Protein AF-A0A426ZKM7-F1 (afdb_monomer)

Solvent-accessible surface area (backbone atoms only — not comparable to full-atom values): 10305 Å² total; per-residue (Å²): 106,76,70,55,50,55,48,51,53,50,49,52,50,52,53,52,47,50,54,48,52,51,50,49,54,54,55,72,72,54,65,79,40,71,64,89,52,92,83,62,78,92,44,96,49,49,36,51,83,81,48,46,62,60,50,53,53,48,56,53,51,52,49,54,53,51,50,56,50,50,52,50,52,54,50,51,53,51,51,51,52,51,53,53,52,50,51,53,53,50,51,52,52,51,52,52,52,51,50,53,52,50,53,53,52,50,50,54,60,63,68,66,59,75,83,84,77,86,80,89,79,95,72,90,78,90,80,90,80,85,90,83,84,87,83,87,84,82,87,83,83,87,84,80,91,81,93,84,79,96,80,86,86,86,89,88,84,90,132

Sequence (159 aa):
MRKEYAQARSLSRAQAQVLRAYDEIKMATTRLRLKATKDEPTAINVLSKEELVPSSLQLSSEKFVSLSSLQRIKGQLRYLKVVFGQLVRALVRLRLRLLLVLDLLLLSLLLETPPEEEGCGRKKLAAEAQNSSPSYPRYPETAKLGPAGSLLKASLLGF

InterPro domains:
  IPR052583 E3 ubiquitin-protein ligase SHPRH-like [PTHR45865] (1-82)

Foldseek 3Di:
DVVVVVVVVVVVVVVVVVVVVVVVVVVVPDAQDEDPDPPDDDDPSYDYPVCPVVVVVVVVVVVVVVVVVVVVVVVVVVVVVVV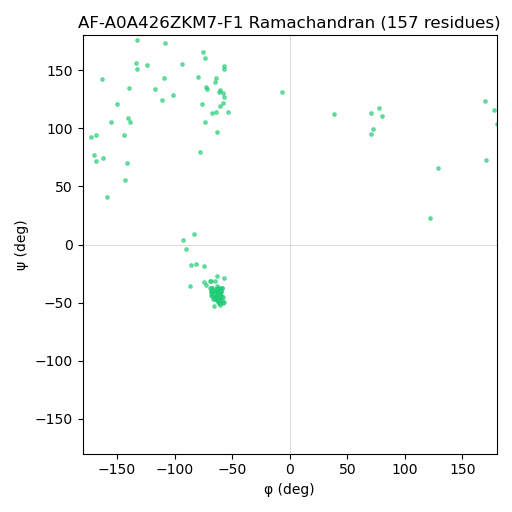VVVVVVVVVVVVVVVVVVVVVVVVVVVVPPDPPDDDDDDDDDDDDDDDDDDDDDDDDDDDDDDDDDPDPPDDDDDD

Radius of gyration: 41.25 Å; Cα contacts (8 Å, |Δi|>4): 19; chains: 1; bounding box: 44×50×125 Å

pLDDT: mean 76.87, std 24.18, range [30.36, 97.88]

Secondary structure (DSSP, 8-state):
-HHHHHHHHHHHHHHHHHHHHHHHHHHHHPPPEE--STTS---TTEE-TTTHHHHHHHHHHHHHHHHHHHHHHHHHHHHHHHHHHHHHHHHHHHHHHHHHHHHHHHHHHHHTS------------------------------------------SS--

Structure (mmCIF, N/CA/C/O backbone):
data_AF-A0A426ZKM7-F1
#
_entry.id   AF-A0A426ZKM7-F1
#
loop_
_atom_site.group_PDB
_atom_site.id
_atom_site.type_symbol
_atom_site.label_atom_id
_atom_site.label_alt_id
_atom_site.label_comp_id
_atom_site.label_asym_id
_atom_site.label_entity_id
_atom_site.label_seq_id
_atom_site.pdbx_PDB_ins_code
_atom_site.Cartn_x
_atom_site.Cartn_y
_atom_site.Cartn_z
_atom_site.occupancy
_atom_site.B_iso_or_equiv
_atom_site.auth_seq_id
_atom_site.auth_comp_id
_atom_site.auth_asym_id
_atom_site.auth_atom_id
_atom_site.pdbx_PDB_model_num
ATOM 1 N N . MET A 1 1 ? -12.889 -36.852 -10.623 1.00 59.38 1 MET A N 1
ATOM 2 C CA . MET A 1 1 ? -12.103 -36.554 -9.402 1.00 59.38 1 MET A CA 1
ATOM 3 C C . MET A 1 1 ? -10.900 -35.618 -9.591 1.00 59.38 1 MET A C 1
ATOM 5 O O . MET A 1 1 ? -10.925 -34.541 -9.017 1.00 59.38 1 MET A O 1
ATOM 9 N N . ARG A 1 2 ? -9.827 -35.938 -10.349 1.00 76.69 2 ARG A N 1
ATOM 10 C CA . ARG A 1 2 ? -8.618 -35.060 -10.400 1.00 76.69 2 ARG A CA 1
ATOM 11 C C . ARG A 1 2 ? -8.862 -33.658 -10.995 1.00 76.69 2 ARG A C 1
ATOM 13 O O . ARG A 1 2 ? -8.325 -32.683 -10.478 1.00 76.69 2 ARG A O 1
ATOM 20 N N . LYS A 1 3 ? -9.680 -33.554 -12.052 1.00 84.62 3 LYS A N 1
ATOM 21 C CA . LYS A 1 3 ? -10.048 -32.268 -12.684 1.00 84.62 3 LYS A CA 1
ATOM 22 C C . LYS A 1 3 ? -10.929 -31.411 -11.765 1.00 84.62 3 LYS A C 1
ATOM 24 O O . LYS A 1 3 ? -10.664 -30.227 -11.597 1.00 84.62 3 LYS A O 1
ATOM 29 N N . GLU A 1 4 ? -11.906 -32.034 -11.110 1.00 90.12 4 GLU A N 1
ATOM 30 C CA . GLU A 1 4 ? -12.804 -31.369 -10.156 1.00 90.12 4 GLU A CA 1
ATOM 31 C C . GLU A 1 4 ? -12.057 -30.922 -8.898 1.00 90.12 4 GLU A C 1
ATOM 33 O O . GLU A 1 4 ? -12.302 -29.829 -8.413 1.00 90.12 4 GLU A O 1
ATOM 38 N N . TYR A 1 5 ? -11.091 -31.704 -8.400 1.00 93.62 5 TYR A N 1
ATOM 39 C CA . TYR A 1 5 ? -10.271 -31.302 -7.254 1.00 93.62 5 TYR A CA 1
ATOM 40 C C . TYR A 1 5 ? -9.433 -30.053 -7.552 1.00 93.62 5 TYR A C 1
ATOM 42 O O . TYR A 1 5 ? -9.354 -29.143 -6.728 1.00 93.62 5 TYR A O 1
ATOM 50 N N . ALA A 1 6 ? -8.826 -29.976 -8.741 1.00 93.25 6 ALA A N 1
ATOM 51 C CA . ALA A 1 6 ? -8.079 -28.791 -9.156 1.00 93.25 6 ALA A CA 1
ATOM 52 C C . ALA A 1 6 ? -8.990 -27.553 -9.251 1.00 93.25 6 ALA A C 1
ATOM 54 O O . ALA A 1 6 ? -8.625 -26.484 -8.761 1.00 93.25 6 ALA A O 1
ATOM 55 N N . GLN A 1 7 ? -10.192 -27.713 -9.814 1.00 94.44 7 GLN A N 1
ATOM 56 C CA . GLN A 1 7 ? -11.193 -26.647 -9.900 1.00 94.44 7 GLN A CA 1
ATOM 57 C C . GLN A 1 7 ? -11.714 -26.233 -8.518 1.00 94.44 7 GLN A C 1
ATOM 59 O O . GLN A 1 7 ? -11.720 -25.046 -8.211 1.00 94.44 7 GLN A O 1
ATOM 64 N N . ALA A 1 8 ? -12.053 -27.185 -7.648 1.00 95.44 8 ALA A N 1
ATOM 65 C CA . ALA A 1 8 ? -12.499 -26.930 -6.280 1.00 95.44 8 ALA A CA 1
ATOM 66 C C . ALA A 1 8 ? -11.416 -26.232 -5.442 1.00 95.44 8 ALA A C 1
ATOM 68 O O . ALA A 1 8 ? -11.714 -25.312 -4.686 1.00 95.44 8 ALA A O 1
ATOM 69 N N . ARG A 1 9 ? -10.139 -26.599 -5.618 1.00 95.62 9 ARG A N 1
ATOM 70 C CA . ARG A 1 9 ? -9.005 -25.925 -4.968 1.00 95.62 9 ARG A CA 1
ATOM 71 C C . ARG A 1 9 ? -8.777 -24.513 -5.507 1.00 95.62 9 ARG A C 1
ATOM 73 O O . ARG A 1 9 ? -8.388 -23.622 -4.756 1.00 95.62 9 ARG A O 1
ATOM 80 N N . SER A 1 10 ? -8.972 -24.309 -6.806 1.00 95.81 10 SER A N 1
ATOM 81 C CA . SER A 1 10 ? -8.920 -22.974 -7.405 1.00 95.81 10 SER A CA 1
ATOM 82 C C . SER A 1 10 ? -10.050 -22.097 -6.869 1.00 95.81 10 SER A C 1
ATOM 84 O O . SER A 1 10 ? -9.809 -20.963 -6.462 1.00 95.81 10 SER A O 1
ATOM 86 N N . LEU A 1 11 ? -11.264 -22.646 -6.801 1.00 96.25 11 LEU A N 1
ATOM 87 C CA . LEU A 1 11 ? -12.439 -21.977 -6.259 1.00 96.25 11 LEU A CA 1
ATOM 88 C C . LEU A 1 11 ? -12.247 -21.617 -4.782 1.00 96.25 11 LEU A C 1
ATOM 90 O O . LEU A 1 11 ? -12.465 -20.468 -4.417 1.00 96.25 11 LEU A O 1
ATOM 94 N N . SER A 1 12 ? -11.769 -22.545 -3.948 1.00 97.25 12 SER A N 1
ATOM 95 C CA . SER A 1 12 ? -11.551 -22.278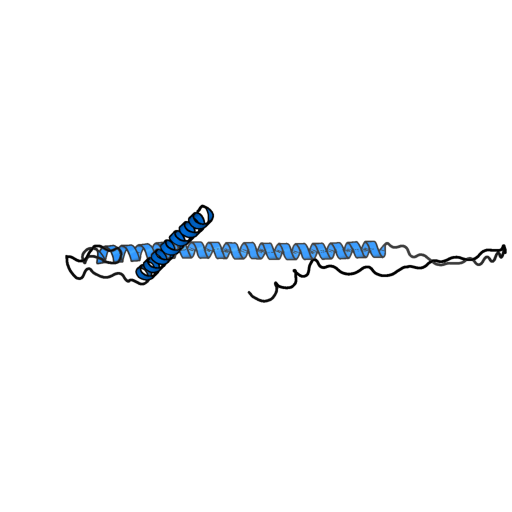 -2.521 1.00 97.25 12 SER A CA 1
ATOM 96 C C . SER A 1 12 ? -10.492 -21.199 -2.283 1.00 97.25 12 SER A C 1
ATOM 98 O O . SER A 1 12 ? -10.645 -20.364 -1.394 1.00 97.25 12 SER A O 1
ATOM 100 N N . ARG A 1 13 ? -9.443 -21.150 -3.114 1.00 97.62 13 ARG A N 1
ATOM 101 C CA . ARG A 1 13 ? -8.452 -20.063 -3.090 1.00 97.62 13 ARG A CA 1
ATOM 102 C C . ARG A 1 13 ? -9.059 -18.724 -3.483 1.00 97.62 13 ARG A C 1
ATOM 104 O O . ARG A 1 13 ? -8.823 -17.746 -2.783 1.00 97.62 13 ARG A O 1
ATOM 111 N N . ALA A 1 14 ? -9.832 -18.686 -4.566 1.00 97.62 14 ALA A N 1
ATOM 112 C CA . ALA A 1 14 ? -10.499 -17.468 -5.009 1.00 97.62 14 ALA A CA 1
ATOM 113 C C . ALA A 1 14 ? -11.482 -16.959 -3.942 1.00 97.62 14 ALA A C 1
ATOM 115 O O . ALA A 1 14 ? -11.470 -15.782 -3.601 1.00 97.62 14 ALA A O 1
ATOM 116 N N . GLN A 1 15 ? -12.262 -17.853 -3.334 1.00 97.88 15 GLN A N 1
ATOM 117 C CA . GLN A 1 15 ? -13.168 -17.516 -2.233 1.00 97.88 15 GLN A CA 1
ATOM 118 C C . GLN A 1 15 ? -12.410 -16.967 -1.019 1.00 97.88 15 GLN A C 1
ATOM 120 O O . GLN A 1 15 ? -12.789 -15.933 -0.475 1.00 97.88 15 GLN A O 1
ATOM 125 N N . ALA A 1 16 ? -11.297 -17.596 -0.631 1.00 97.69 16 ALA A N 1
ATOM 126 C CA . ALA A 1 16 ? -10.455 -17.092 0.451 1.00 97.69 16 ALA A CA 1
ATOM 127 C C . ALA A 1 16 ? -9.863 -15.708 0.134 1.00 97.69 16 ALA A C 1
ATOM 129 O O . ALA A 1 16 ? -9.768 -14.867 1.023 1.00 97.69 16 ALA A O 1
ATOM 130 N N . GLN A 1 17 ? -9.484 -15.453 -1.121 1.00 97.44 17 GLN A N 1
ATOM 131 C CA . GLN A 1 17 ? -9.001 -14.141 -1.556 1.00 97.44 17 GLN A CA 1
ATOM 132 C C . GLN A 1 17 ? -10.097 -13.079 -1.500 1.00 97.44 17 GLN A C 1
ATOM 134 O O . GLN A 1 17 ? -9.824 -11.977 -1.045 1.00 97.44 17 GLN A O 1
ATOM 139 N N . VAL A 1 18 ? -11.330 -13.402 -1.899 1.00 97.69 18 VAL A N 1
ATOM 140 C CA . VAL A 1 18 ? -12.463 -12.465 -1.818 1.00 97.69 18 VAL A CA 1
ATOM 141 C C . VAL A 1 18 ? -12.753 -12.076 -0.370 1.00 97.69 18 VAL A C 1
ATOM 143 O O . VAL A 1 18 ? -12.908 -10.893 -0.082 1.00 97.69 18 VAL A O 1
ATOM 146 N N . LEU A 1 19 ? -12.774 -13.047 0.549 1.00 97.12 19 LEU A N 1
ATOM 147 C CA . LEU A 1 19 ? -12.989 -12.768 1.973 1.00 97.12 19 LEU A CA 1
ATOM 148 C C . LEU A 1 19 ? -11.875 -11.884 2.549 1.00 97.12 19 LEU A C 1
ATOM 150 O O . LEU A 1 19 ? -12.160 -10.907 3.235 1.00 97.12 19 LEU A O 1
ATOM 154 N N . ARG A 1 20 ? -10.614 -12.165 2.198 1.00 96.56 20 ARG A N 1
ATOM 155 C CA . ARG A 1 20 ? -9.475 -11.329 2.608 1.00 96.56 20 ARG A CA 1
ATOM 156 C C . ARG A 1 20 ? -9.550 -9.926 2.029 1.00 96.56 20 ARG A C 1
ATOM 158 O O . ARG A 1 20 ? -9.385 -8.974 2.773 1.00 96.56 20 ARG A O 1
ATOM 165 N N . ALA A 1 21 ? -9.843 -9.790 0.739 1.00 97.25 21 ALA A N 1
ATOM 166 C CA . ALA A 1 21 ? -9.970 -8.490 0.093 1.00 97.25 21 ALA A CA 1
ATOM 167 C C . ALA A 1 21 ? -11.092 -7.660 0.732 1.00 97.25 21 ALA A C 1
ATOM 169 O O . ALA A 1 21 ? -10.942 -6.457 0.933 1.00 97.25 21 ALA A O 1
ATOM 170 N N . TYR A 1 22 ? -12.205 -8.302 1.097 1.00 96.69 22 TYR A N 1
ATOM 171 C CA . TYR A 1 22 ? -13.282 -7.641 1.826 1.00 96.69 22 TYR A CA 1
ATOM 172 C C . TYR A 1 22 ? -12.814 -7.131 3.195 1.00 96.69 22 TYR A C 1
ATOM 174 O O . TYR A 1 22 ? -13.039 -5.964 3.522 1.00 96.69 22 TYR A O 1
ATOM 182 N N . ASP A 1 23 ? -12.117 -7.968 3.965 1.00 94.62 23 ASP A N 1
ATOM 183 C CA . ASP A 1 23 ? -11.557 -7.568 5.256 1.00 94.62 23 ASP A CA 1
ATOM 184 C C . ASP A 1 23 ? -10.495 -6.470 5.103 1.00 94.62 23 ASP A C 1
ATOM 186 O O . ASP A 1 23 ? -10.504 -5.511 5.868 1.00 94.62 23 ASP A O 1
ATOM 190 N N . GLU A 1 24 ? -9.635 -6.534 4.087 1.00 96.00 24 GLU A N 1
ATOM 191 C CA . GLU A 1 24 ? -8.639 -5.506 3.766 1.00 96.00 24 GLU A CA 1
ATOM 192 C C . GLU A 1 24 ? -9.299 -4.156 3.459 1.00 96.00 24 GLU A C 1
ATOM 194 O O . GLU A 1 24 ? -8.904 -3.141 4.030 1.00 96.00 24 GLU A O 1
ATOM 199 N N . ILE A 1 25 ? -10.347 -4.132 2.625 1.00 95.75 25 ILE A N 1
ATOM 200 C CA . ILE A 1 25 ? -11.111 -2.910 2.317 1.00 95.75 25 ILE A CA 1
ATOM 201 C C . ILE A 1 25 ? -11.772 -2.361 3.584 1.00 95.75 25 ILE A C 1
ATOM 203 O O . ILE A 1 25 ? -11.726 -1.156 3.861 1.00 95.75 25 ILE A O 1
ATOM 207 N N . LYS A 1 26 ? -12.379 -3.246 4.380 1.00 94.06 26 LYS A N 1
ATOM 208 C CA . LYS A 1 26 ? -13.021 -2.867 5.637 1.00 94.06 26 LYS A CA 1
ATOM 209 C C . LYS A 1 26 ? -12.001 -2.286 6.614 1.00 94.06 26 LYS A C 1
ATOM 211 O O . LYS A 1 26 ? -12.256 -1.240 7.196 1.00 94.06 26 LYS A O 1
ATOM 216 N N . MET A 1 27 ? -10.834 -2.905 6.767 1.00 91.81 27 MET A N 1
ATOM 217 C CA . MET A 1 27 ? -9.777 -2.409 7.649 1.00 91.81 27 MET A CA 1
ATOM 218 C C . MET A 1 27 ? -9.168 -1.099 7.132 1.00 91.81 27 MET A C 1
ATOM 220 O O . MET A 1 27 ? -8.980 -0.179 7.925 1.00 91.81 27 MET A O 1
ATOM 224 N N . ALA A 1 28 ? -8.944 -0.958 5.822 1.00 93.38 28 ALA A N 1
ATOM 225 C CA . ALA A 1 28 ? -8.371 0.246 5.211 1.00 93.38 28 ALA A CA 1
ATOM 226 C C . ALA A 1 28 ? -9.260 1.491 5.351 1.00 93.38 28 ALA A C 1
ATOM 228 O O . ALA A 1 28 ? -8.759 2.610 5.435 1.00 93.38 28 ALA A O 1
ATOM 229 N N . THR A 1 29 ? -10.581 1.306 5.379 1.00 93.44 29 THR A N 1
ATOM 230 C CA . THR A 1 29 ? -11.543 2.404 5.571 1.00 93.44 29 THR A CA 1
ATOM 231 C C . THR A 1 29 ? -11.796 2.725 7.043 1.00 93.44 29 THR A C 1
ATOM 233 O O . THR A 1 29 ? -12.281 3.815 7.361 1.00 93.44 29 THR A O 1
ATOM 236 N N . THR A 1 30 ? -11.455 1.818 7.963 1.00 92.31 30 THR A N 1
ATOM 237 C CA . THR A 1 30 ? -11.605 2.084 9.396 1.00 92.31 30 THR A CA 1
ATOM 238 C C . THR A 1 30 ? -10.565 3.084 9.891 1.00 92.31 30 THR A C 1
ATOM 240 O O . THR A 1 30 ? -9.381 3.000 9.577 1.00 92.31 30 THR A O 1
ATOM 243 N N . ARG A 1 31 ? -11.014 4.049 10.697 1.00 91.62 31 ARG A N 1
ATOM 244 C CA . ARG A 1 31 ? -10.145 5.065 11.303 1.00 91.62 31 ARG A CA 1
ATOM 245 C C . ARG A 1 31 ? -9.695 4.628 12.693 1.00 91.62 31 ARG A C 1
ATOM 247 O O . ARG A 1 31 ? -10.396 3.868 13.361 1.00 91.62 31 ARG A O 1
ATOM 254 N N . LEU A 1 32 ? -8.557 5.168 13.131 1.00 91.19 32 LEU A N 1
ATOM 255 C CA . LEU A 1 32 ? -8.115 5.055 14.518 1.00 91.19 32 LEU A CA 1
ATOM 256 C C . LEU A 1 32 ? -9.181 5.638 15.449 1.00 91.19 32 LEU A C 1
ATOM 258 O O . LEU A 1 32 ? -9.666 6.751 15.229 1.00 91.19 32 LEU A O 1
ATOM 262 N N . ARG A 1 33 ? -9.538 4.879 16.480 1.00 90.38 33 ARG A N 1
ATOM 263 C CA . ARG A 1 33 ? -10.541 5.245 17.480 1.00 90.38 33 ARG A CA 1
ATOM 264 C C . ARG A 1 33 ? -10.004 4.988 18.878 1.00 90.38 33 ARG A C 1
ATOM 266 O O . ARG A 1 33 ? -9.173 4.108 19.078 1.00 90.38 33 ARG A O 1
ATOM 273 N N . LEU A 1 34 ? -10.486 5.761 19.841 1.00 90.38 34 LEU A N 1
ATOM 274 C CA . LEU A 1 34 ? -10.188 5.513 21.245 1.00 90.38 34 LEU A CA 1
ATOM 275 C C . LEU A 1 34 ? -11.081 4.399 21.773 1.00 90.38 34 LEU A C 1
ATOM 277 O O . LEU A 1 34 ? -12.249 4.305 21.392 1.00 90.38 34 LEU A O 1
ATOM 281 N N . LYS A 1 35 ? -10.519 3.578 22.654 1.00 89.88 35 LYS A N 1
ATOM 282 C CA . LYS A 1 35 ? -11.247 2.537 23.371 1.00 89.88 35 LYS A CA 1
ATOM 283 C C . LYS A 1 35 ? -12.396 3.164 24.172 1.00 89.88 35 LYS A C 1
ATOM 285 O O . LYS A 1 35 ? -12.157 4.050 24.993 1.00 89.88 35 LYS A O 1
ATOM 290 N N . ALA A 1 36 ? -13.632 2.732 23.914 1.00 82.25 36 ALA A N 1
ATOM 291 C CA . ALA A 1 36 ? -14.827 3.315 24.528 1.00 82.25 36 ALA A CA 1
ATOM 292 C C . ALA A 1 36 ? -15.148 2.682 25.890 1.00 82.25 36 ALA A C 1
ATOM 294 O O . ALA A 1 36 ? -15.577 3.373 26.812 1.00 82.25 36 ALA A O 1
ATOM 295 N N . THR A 1 37 ? -14.907 1.378 26.040 1.00 82.75 37 THR A N 1
ATOM 296 C CA . THR A 1 37 ? -15.130 0.627 27.286 1.00 82.75 37 THR A CA 1
ATOM 297 C C . THR A 1 37 ? -13.932 -0.260 27.610 1.00 82.75 37 THR A C 1
ATOM 299 O O . THR A 1 37 ? -13.163 -0.626 26.726 1.00 82.75 37 THR A O 1
ATOM 302 N N . LYS A 1 38 ? -13.740 -0.627 28.885 1.00 75.06 38 LYS A N 1
ATOM 303 C CA . LYS A 1 38 ? -12.592 -1.456 29.311 1.00 75.06 38 LYS A CA 1
ATOM 304 C C . LYS A 1 38 ? -12.592 -2.856 28.683 1.00 75.06 38 LYS A C 1
ATOM 306 O O . LYS A 1 38 ? -11.510 -3.391 28.440 1.00 75.06 38 LYS A O 1
ATOM 311 N N . ASP A 1 39 ? -13.765 -3.376 28.336 1.00 78.31 39 ASP A N 1
ATOM 312 C CA . ASP A 1 39 ? -13.954 -4.737 27.820 1.00 78.31 39 ASP A CA 1
ATOM 313 C C . ASP A 1 39 ? -13.860 -4.833 26.290 1.00 78.31 39 ASP A C 1
ATOM 315 O O . ASP A 1 39 ? -13.907 -5.929 25.733 1.00 78.31 39 ASP A O 1
ATOM 319 N N . GLU A 1 40 ? -13.707 -3.704 25.587 1.00 78.06 40 GLU A N 1
ATOM 320 C CA . GLU A 1 40 ? -13.530 -3.732 24.136 1.00 78.06 40 GLU A CA 1
ATOM 321 C C . GLU A 1 40 ? -12.254 -4.504 23.746 1.00 78.06 40 GLU A C 1
ATOM 323 O O . GLU A 1 40 ? -11.173 -4.234 24.298 1.00 78.06 40 GLU A O 1
ATOM 328 N N . PRO A 1 41 ? -12.359 -5.449 22.790 1.00 76.50 41 PRO A N 1
ATOM 329 C CA . PRO A 1 41 ? -11.232 -6.261 22.361 1.00 76.50 41 PRO A CA 1
ATOM 330 C C . PRO A 1 41 ? -10.167 -5.397 21.685 1.00 76.50 41 PRO A C 1
ATOM 332 O O . PRO A 1 41 ? -10.473 -4.497 20.898 1.00 76.50 41 PRO A O 1
ATOM 335 N N . THR A 1 42 ? -8.902 -5.697 21.979 1.00 75.50 42 TH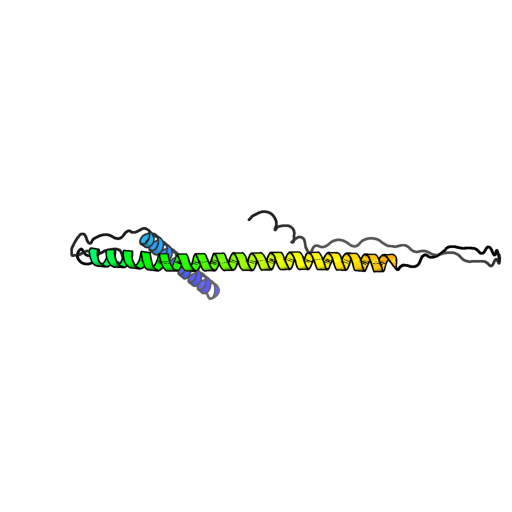R A N 1
ATOM 336 C CA . THR A 1 42 ? -7.752 -5.009 21.392 1.00 75.50 42 THR A CA 1
ATOM 337 C C . THR A 1 42 ? -7.712 -5.271 19.888 1.00 75.50 42 THR A C 1
ATOM 339 O O . THR A 1 42 ? -7.513 -6.401 19.447 1.00 75.50 42 THR A O 1
ATOM 342 N N . ALA A 1 43 ? -7.909 -4.220 19.098 1.00 81.12 43 ALA A N 1
ATOM 343 C CA . ALA A 1 43 ? -7.820 -4.248 17.644 1.00 81.12 43 ALA A CA 1
ATOM 344 C C . ALA A 1 43 ? -6.798 -3.209 17.175 1.00 81.12 43 ALA A C 1
ATOM 346 O O . ALA A 1 43 ? -6.587 -2.202 17.842 1.00 81.12 43 ALA A O 1
ATOM 347 N N . ILE A 1 44 ? -6.198 -3.425 16.002 1.00 85.56 44 ILE A N 1
ATOM 348 C CA . ILE A 1 44 ? -5.121 -2.574 15.454 1.00 85.56 44 ILE A CA 1
ATOM 349 C C . ILE A 1 44 ? -5.557 -1.104 15.311 1.00 85.56 44 ILE A C 1
ATOM 351 O O . ILE A 1 44 ? -4.742 -0.193 15.401 1.00 85.56 44 ILE A O 1
ATOM 355 N N . ASN A 1 45 ? -6.850 -0.862 15.096 1.00 86.38 45 ASN A N 1
ATOM 356 C CA . ASN A 1 45 ? -7.416 0.474 14.940 1.00 86.38 45 ASN A CA 1
ATOM 357 C C . ASN A 1 45 ? -7.939 1.100 16.248 1.00 86.38 45 ASN A C 1
ATOM 359 O O . ASN A 1 45 ? -8.518 2.186 16.202 1.00 86.38 45 ASN A O 1
ATOM 363 N N . VAL A 1 46 ? -7.777 0.437 17.395 1.00 90.75 46 VAL A N 1
ATOM 364 C CA . VAL A 1 46 ? -8.242 0.916 18.703 1.00 90.75 46 VAL A CA 1
ATOM 365 C C . VAL A 1 46 ? -7.036 1.282 19.559 1.00 90.75 46 VAL A C 1
ATOM 367 O O . VAL A 1 46 ? -6.168 0.449 19.792 1.00 90.75 46 VAL A O 1
ATOM 370 N N . LEU A 1 47 ? -7.006 2.519 20.049 1.00 89.56 47 LEU A N 1
ATOM 371 C CA . LEU A 1 47 ? -5.961 3.032 20.931 1.00 89.56 47 LEU A CA 1
ATOM 372 C C . LEU A 1 47 ? -6.502 3.235 22.347 1.00 89.56 47 LEU A C 1
ATOM 374 O O . LEU A 1 47 ? -7.644 3.671 22.534 1.00 89.56 47 LEU A O 1
ATOM 378 N N . SER A 1 48 ? -5.671 2.961 23.349 1.00 89.06 48 SER A N 1
ATOM 379 C CA . SER A 1 48 ? -5.934 3.406 24.721 1.00 89.06 48 SER A CA 1
ATOM 380 C C . SER A 1 48 ? -5.661 4.908 24.878 1.00 89.06 48 SER A C 1
ATOM 382 O O . SER A 1 48 ? -5.052 5.556 24.019 1.00 89.06 48 SER A O 1
ATOM 384 N N . LYS A 1 49 ? -6.133 5.496 25.982 1.00 87.56 49 LYS A N 1
ATOM 385 C CA . LYS A 1 49 ? -5.952 6.933 26.233 1.00 87.56 49 LYS A CA 1
ATOM 386 C C . LYS A 1 49 ? -4.482 7.268 26.496 1.00 87.56 49 LYS A C 1
ATOM 388 O O . LYS A 1 49 ? -4.020 8.348 26.138 1.00 87.56 49 LYS A O 1
ATOM 393 N N . GLU A 1 50 ? -3.763 6.324 27.084 1.00 89.44 50 GLU A N 1
ATOM 394 C CA . GLU A 1 50 ? -2.350 6.396 27.424 1.00 89.44 50 GLU A CA 1
ATOM 395 C C . GLU A 1 50 ? -1.470 6.299 26.166 1.00 89.44 50 GLU A C 1
ATOM 397 O O . GLU A 1 50 ? -0.459 6.991 26.062 1.00 89.44 50 GLU A O 1
ATOM 402 N N . GLU A 1 51 ? -1.886 5.507 25.173 1.00 88.94 51 GLU A N 1
ATOM 403 C CA . GLU A 1 51 ? -1.162 5.321 23.906 1.00 88.94 51 GLU A CA 1
ATOM 404 C C . GLU A 1 51 ? -1.404 6.446 22.890 1.00 88.94 51 GLU A C 1
ATOM 406 O O . GLU A 1 51 ? -0.623 6.618 21.957 1.00 88.94 51 GLU A O 1
ATOM 411 N N . LEU A 1 52 ? -2.445 7.263 23.068 1.00 90.50 52 LEU A N 1
ATOM 412 C CA . LEU A 1 52 ? -2.812 8.298 22.098 1.00 90.50 52 LEU A CA 1
ATOM 413 C C . LEU A 1 52 ? -1.668 9.285 21.808 1.00 90.50 52 LEU A C 1
ATOM 415 O O . LEU A 1 52 ? -1.363 9.578 20.650 1.00 90.50 52 LEU A O 1
ATOM 419 N N . VAL A 1 53 ? -1.045 9.816 22.863 1.00 93.06 53 VAL A N 1
ATOM 420 C CA . VAL A 1 53 ? 0.049 10.793 22.754 1.00 93.06 53 VAL A CA 1
ATOM 421 C C . VAL A 1 53 ? 1.301 10.179 22.114 1.00 93.06 53 VAL A C 1
ATOM 423 O O . VAL A 1 53 ? 1.777 10.746 21.125 1.00 93.06 53 VAL A O 1
ATOM 426 N N . PRO A 1 54 ? 1.838 9.038 22.594 1.00 93.25 54 PRO A N 1
ATOM 427 C CA . PRO A 1 54 ? 3.008 8.432 21.966 1.00 93.25 54 PRO A CA 1
ATOM 428 C C . PRO A 1 54 ? 2.736 7.999 20.520 1.00 93.25 54 PRO A C 1
ATOM 430 O O . PRO A 1 54 ? 3.580 8.255 19.663 1.00 93.25 54 PRO A O 1
ATOM 433 N N . SER A 1 55 ? 1.558 7.449 20.200 1.00 91.19 55 SER A N 1
ATOM 434 C CA . SER A 1 55 ? 1.207 7.100 18.817 1.00 91.19 55 SER A CA 1
ATOM 435 C C . SER A 1 55 ? 1.133 8.330 17.908 1.00 91.19 55 SER A C 1
ATOM 437 O O . SER A 1 55 ? 1.632 8.295 16.788 1.00 91.19 55 SER A O 1
ATOM 439 N N . SER A 1 56 ? 0.573 9.448 18.379 1.00 93.00 56 SER A N 1
ATOM 440 C CA . SER A 1 56 ? 0.533 10.701 17.608 1.00 93.00 56 SER A CA 1
ATOM 441 C C . SER A 1 56 ? 1.937 11.236 17.285 1.00 93.00 56 SER A C 1
ATOM 443 O O . SER A 1 56 ? 2.216 11.643 16.150 1.00 93.00 56 SER A O 1
ATOM 445 N N . LEU A 1 57 ? 2.848 11.189 18.264 1.00 95.06 57 LEU A N 1
ATOM 446 C CA . LEU A 1 57 ? 4.245 11.589 18.084 1.00 95.06 57 LEU A CA 1
ATOM 447 C C . LEU A 1 57 ? 4.978 10.668 17.102 1.00 95.06 57 LEU A C 1
ATOM 449 O O . LEU A 1 57 ? 5.675 11.159 16.212 1.00 95.06 57 LEU A O 1
ATOM 453 N N . GLN A 1 58 ? 4.788 9.352 17.223 1.00 94.50 58 GLN A N 1
ATOM 454 C CA . GLN A 1 58 ? 5.369 8.360 16.314 1.00 94.50 58 GLN A CA 1
ATOM 455 C C . GLN A 1 58 ? 4.888 8.566 14.875 1.00 94.50 58 GLN A C 1
ATOM 457 O O . GLN A 1 58 ? 5.715 8.752 13.984 1.00 94.50 58 GLN A O 1
ATOM 462 N N . LEU A 1 59 ? 3.572 8.659 14.655 1.00 93.31 59 LEU A N 1
ATOM 463 C CA . LEU A 1 59 ? 2.988 8.896 13.328 1.00 93.31 59 LEU A CA 1
ATOM 464 C C . LEU A 1 59 ? 3.483 10.210 12.706 1.00 93.31 59 LEU A C 1
ATOM 466 O O . LEU A 1 59 ? 3.738 10.290 11.503 1.00 93.31 59 LEU A O 1
ATOM 470 N N . SER A 1 60 ? 3.652 11.251 13.525 1.00 95.75 60 SER A N 1
ATOM 471 C CA . SER A 1 60 ? 4.194 12.533 13.069 1.00 95.75 60 SER A CA 1
ATOM 472 C C . SER A 1 60 ? 5.665 12.417 12.670 1.00 95.75 60 SER A C 1
ATOM 474 O O . SER A 1 60 ? 6.054 12.914 11.615 1.00 95.75 60 SER A O 1
ATOM 476 N N . SER A 1 61 ? 6.477 11.727 13.472 1.00 96.31 61 SER A N 1
ATOM 477 C CA . SER A 1 61 ? 7.886 11.464 13.164 1.00 96.31 61 SER A CA 1
ATOM 478 C C . SER A 1 61 ? 8.040 10.662 11.864 1.00 96.31 61 SER A C 1
ATOM 480 O O . SER A 1 61 ? 8.738 11.088 10.938 1.00 96.31 61 SER A O 1
ATOM 482 N N . GLU A 1 62 ? 7.303 9.557 11.733 1.00 96.56 62 GLU A N 1
ATOM 483 C CA . GLU A 1 62 ? 7.293 8.701 10.542 1.00 96.56 62 GLU A CA 1
ATOM 484 C C . GLU A 1 62 ? 6.867 9.460 9.281 1.00 96.56 62 GLU A C 1
ATOM 486 O O . GLU A 1 62 ? 7.443 9.268 8.203 1.00 96.56 62 GLU A O 1
ATOM 491 N N . LYS A 1 63 ? 5.909 10.388 9.400 1.00 96.94 63 LYS A N 1
ATOM 492 C CA . LYS A 1 63 ? 5.516 11.278 8.302 1.00 96.94 63 LYS A CA 1
ATOM 493 C C . LYS A 1 63 ? 6.695 12.115 7.803 1.00 96.94 63 LYS A C 1
ATOM 495 O O . LYS A 1 63 ? 6.908 12.198 6.597 1.00 96.94 63 LYS A O 1
ATOM 500 N N . PHE A 1 64 ? 7.472 12.743 8.682 1.00 96.44 64 PHE A N 1
ATOM 501 C CA . PHE A 1 64 ? 8.600 13.573 8.241 1.00 96.44 64 PHE A CA 1
ATOM 502 C C . PHE A 1 64 ? 9.721 12.738 7.614 1.00 96.44 64 PHE A C 1
ATOM 504 O O . PHE A 1 64 ? 10.259 13.115 6.568 1.00 96.44 64 PHE A O 1
ATOM 511 N N . VAL A 1 65 ? 10.020 11.569 8.186 1.00 97.00 65 VAL A N 1
ATOM 512 C CA . VAL A 1 65 ? 11.009 10.636 7.628 1.00 97.00 65 VAL A CA 1
ATOM 513 C C . VAL A 1 65 ? 10.582 10.163 6.236 1.00 97.00 65 VAL A C 1
ATOM 515 O O . VAL A 1 65 ? 11.350 10.291 5.278 1.00 97.00 65 VAL A O 1
ATOM 518 N N . SER A 1 66 ? 9.344 9.692 6.084 1.00 96.81 66 SER A N 1
ATOM 519 C CA . SER A 1 66 ? 8.813 9.223 4.798 1.00 96.81 66 SER A CA 1
ATOM 520 C C . SER A 1 66 ? 8.740 10.335 3.747 1.00 96.81 66 SER A C 1
ATOM 522 O O . SER A 1 66 ? 9.109 10.104 2.594 1.00 96.81 66 SER A O 1
ATOM 524 N N . LEU A 1 67 ? 8.368 11.562 4.128 1.00 97.12 67 LEU A N 1
ATOM 525 C CA . LEU A 1 67 ? 8.388 12.718 3.226 1.00 97.12 67 LEU A CA 1
ATOM 526 C C . LEU A 1 67 ? 9.801 13.051 2.740 1.00 97.12 67 LEU A C 1
ATOM 528 O O . LEU A 1 67 ? 9.991 13.278 1.543 1.00 97.12 67 LEU A O 1
ATOM 532 N N . SER A 1 68 ? 10.793 13.039 3.635 1.00 96.75 68 SER A N 1
ATOM 533 C CA . SER A 1 68 ? 12.189 13.297 3.264 1.00 96.75 68 SER A CA 1
ATOM 534 C C . SER A 1 68 ? 12.722 12.240 2.285 1.00 96.75 68 SER A C 1
ATOM 536 O O . SER A 1 68 ? 13.358 12.574 1.281 1.00 96.75 68 SER A O 1
ATOM 538 N N . SER A 1 69 ? 12.385 10.967 2.513 1.00 97.31 69 SER A N 1
ATOM 539 C CA . SER A 1 69 ? 12.732 9.856 1.624 1.00 97.31 69 SER A CA 1
ATOM 540 C C . SER A 1 69 ? 12.051 9.997 0.260 1.00 97.31 69 SER A C 1
ATOM 542 O O . SER A 1 69 ? 12.704 9.936 -0.784 1.00 97.31 69 SER A O 1
ATOM 544 N N . LEU A 1 70 ? 10.751 10.304 0.248 1.00 97.19 70 LEU A N 1
ATOM 545 C CA . LEU A 1 70 ? 9.986 10.502 -0.979 1.00 97.19 70 LEU A CA 1
ATOM 546 C C . LEU A 1 70 ? 10.532 11.665 -1.817 1.00 97.19 70 LEU A C 1
ATOM 548 O O . LEU A 1 70 ? 10.592 11.562 -3.041 1.00 97.19 70 LEU A O 1
ATOM 552 N N . GLN A 1 71 ? 10.944 12.768 -1.187 1.00 97.12 71 GLN A N 1
ATOM 553 C CA . GLN A 1 71 ? 11.573 13.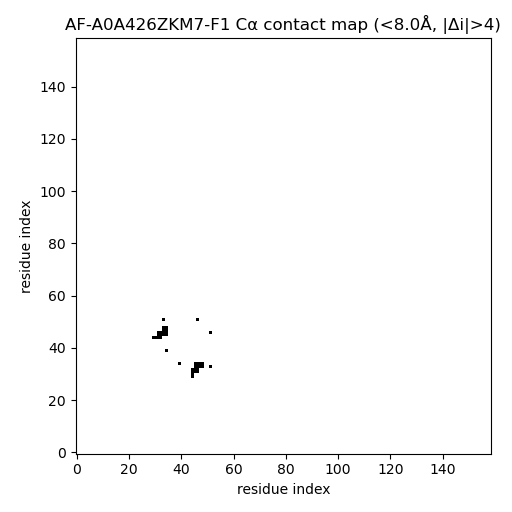890 -1.886 1.00 97.12 71 GLN A CA 1
ATOM 554 C C . GLN A 1 71 ? 12.885 13.476 -2.562 1.00 97.12 71 GLN A C 1
ATOM 556 O O . GLN A 1 71 ? 13.098 13.815 -3.729 1.00 97.12 71 GLN A O 1
ATOM 561 N N . ARG A 1 72 ? 13.727 12.690 -1.877 1.00 96.94 72 ARG A N 1
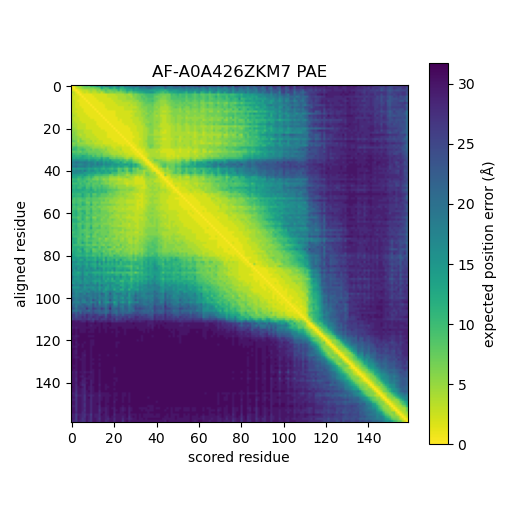ATOM 562 C CA . ARG A 1 72 ? 14.971 12.150 -2.449 1.00 96.94 72 ARG A CA 1
ATOM 563 C C . ARG A 1 72 ? 14.693 11.242 -3.646 1.00 96.94 72 ARG A C 1
ATOM 565 O O . ARG A 1 72 ? 15.262 11.463 -4.714 1.00 96.94 72 ARG A O 1
ATOM 572 N N . ILE A 1 73 ? 13.768 10.292 -3.505 1.00 97.38 73 ILE A N 1
ATOM 573 C CA . ILE A 1 73 ? 13.387 9.361 -4.581 1.00 97.38 73 ILE A CA 1
ATOM 574 C C . ILE A 1 73 ? 12.810 10.124 -5.781 1.00 97.38 73 ILE A C 1
ATOM 576 O O . ILE A 1 73 ? 13.187 9.870 -6.924 1.00 97.38 73 ILE A O 1
ATOM 580 N N . LYS A 1 74 ? 11.945 11.121 -5.548 1.00 97.25 74 LYS A N 1
ATOM 581 C CA . LYS A 1 74 ? 11.420 11.992 -6.614 1.00 97.25 74 LYS A CA 1
ATOM 582 C C . LYS A 1 74 ? 12.537 12.746 -7.342 1.00 97.25 74 LYS A C 1
ATOM 584 O O . LYS A 1 74 ? 12.474 12.891 -8.563 1.00 97.25 74 LYS A O 1
ATOM 589 N N . GLY A 1 75 ? 13.548 13.224 -6.614 1.00 96.38 75 GLY A N 1
ATOM 590 C CA . GLY A 1 75 ? 14.733 13.863 -7.189 1.00 96.38 75 GLY A CA 1
ATOM 591 C C . GLY A 1 75 ? 15.532 12.910 -8.080 1.00 96.38 75 GLY A C 1
ATOM 592 O O . GLY A 1 75 ? 15.808 13.235 -9.235 1.00 96.38 75 GLY A O 1
ATOM 593 N N . GLN A 1 76 ? 15.819 11.707 -7.582 1.00 96.69 76 GLN A N 1
ATOM 594 C CA . GLN A 1 76 ? 16.518 10.657 -8.331 1.00 96.69 76 GLN A CA 1
ATOM 595 C C . GLN A 1 76 ? 15.756 10.253 -9.599 1.00 96.69 76 GLN A C 1
ATOM 597 O O . GLN A 1 76 ? 16.345 10.178 -10.675 1.00 96.69 76 GLN A O 1
ATOM 602 N N . LEU A 1 77 ? 14.436 10.070 -9.509 1.00 96.75 77 LEU A N 1
ATOM 603 C CA . LEU A 1 77 ? 13.603 9.720 -10.660 1.00 96.75 77 LEU A CA 1
ATOM 604 C C . LEU A 1 77 ? 13.592 10.831 -11.720 1.00 96.75 77 LEU A C 1
ATOM 606 O O . LEU A 1 77 ? 13.633 10.551 -12.919 1.00 96.75 77 LEU A O 1
ATOM 610 N N . ARG A 1 78 ? 13.576 12.102 -11.296 1.00 95.38 78 ARG A N 1
ATOM 611 C CA . ARG A 1 78 ? 13.682 13.247 -12.210 1.00 95.38 78 ARG A CA 1
ATOM 612 C C . ARG A 1 78 ? 15.030 13.261 -12.921 1.00 95.38 78 ARG A C 1
ATOM 614 O O . ARG A 1 78 ? 15.057 13.448 -14.135 1.00 95.38 78 ARG A O 1
ATOM 621 N N . TYR A 1 79 ? 16.119 13.047 -12.186 1.00 96.06 79 TYR A N 1
ATOM 622 C CA . TYR A 1 79 ? 17.456 12.953 -12.765 1.00 96.06 79 TYR A CA 1
ATOM 623 C C . TYR A 1 79 ? 17.522 11.831 -13.806 1.00 96.06 79 TYR A C 1
ATOM 625 O O . TYR A 1 79 ? 17.886 12.075 -14.956 1.00 96.06 79 TYR A O 1
ATOM 633 N N . LEU A 1 80 ? 17.051 10.636 -13.442 1.00 96.31 80 LEU A N 1
ATOM 634 C CA . LEU A 1 80 ? 17.030 9.473 -14.322 1.00 96.31 80 LEU A CA 1
ATOM 635 C C . LEU A 1 80 ? 16.237 9.752 -15.607 1.00 96.31 80 LEU A C 1
ATOM 637 O O . LEU A 1 80 ? 16.724 9.505 -16.708 1.00 96.31 80 LEU A O 1
ATOM 641 N N . LYS A 1 81 ? 15.053 10.365 -15.490 1.00 95.81 81 LYS A N 1
ATOM 642 C CA . LYS A 1 81 ? 14.227 10.760 -16.641 1.00 95.81 81 LYS A CA 1
ATOM 643 C C . LYS A 1 81 ? 14.948 11.736 -17.576 1.00 95.81 81 LYS A C 1
ATOM 645 O O . LYS A 1 81 ? 14.828 11.611 -18.795 1.00 95.81 81 LYS A O 1
ATOM 650 N N . VAL A 1 82 ? 15.686 12.706 -17.033 1.00 95.00 82 VAL A N 1
ATOM 651 C CA . VAL A 1 82 ? 16.450 13.672 -17.839 1.00 95.00 82 VAL A CA 1
ATOM 652 C C . VAL A 1 82 ? 17.588 12.976 -18.580 1.00 95.00 82 VAL A C 1
ATOM 654 O O . VAL A 1 82 ? 17.721 13.181 -19.787 1.00 95.00 82 VAL A O 1
ATOM 657 N N . VAL A 1 83 ? 18.354 12.127 -17.892 1.00 95.19 83 VAL A N 1
ATOM 658 C CA . VAL A 1 83 ? 19.479 11.384 -18.478 1.00 95.19 83 VAL A CA 1
ATOM 659 C C . VAL A 1 83 ? 18.999 10.448 -19.587 1.00 95.19 83 VAL A C 1
ATOM 661 O O . VAL A 1 83 ? 19.497 10.525 -20.710 1.00 95.19 83 VAL A O 1
ATOM 664 N N . PHE A 1 84 ? 17.966 9.638 -19.336 1.00 92.50 84 PHE A N 1
ATOM 665 C CA . PHE A 1 84 ? 17.385 8.783 -20.376 1.00 92.50 84 PHE A CA 1
ATOM 666 C C . PHE A 1 84 ? 16.837 9.595 -21.548 1.00 92.50 84 PHE A C 1
ATOM 668 O O . PHE A 1 84 ? 17.065 9.244 -22.703 1.00 92.50 84 PHE A O 1
ATOM 675 N N . GLY A 1 85 ? 16.170 10.721 -21.282 1.00 91.50 85 GLY A N 1
ATOM 676 C CA . GLY A 1 85 ? 15.696 11.606 -22.343 1.00 91.50 85 GLY A CA 1
ATOM 677 C C . GLY A 1 85 ? 16.834 12.166 -23.204 1.00 91.50 85 GLY A C 1
ATOM 678 O O . GLY A 1 85 ? 16.679 12.299 -24.418 1.00 91.50 85 GLY A O 1
ATOM 679 N N . GLN A 1 86 ? 17.984 12.491 -22.608 1.00 90.75 86 GLN A N 1
ATOM 680 C CA . GLN A 1 86 ? 19.168 12.935 -23.350 1.00 90.75 86 GLN A CA 1
ATOM 681 C C . GLN A 1 86 ? 19.754 11.812 -24.205 1.00 90.75 86 GLN A C 1
ATOM 683 O O . GLN A 1 86 ? 20.048 12.049 -25.376 1.00 90.75 86 GLN A O 1
ATOM 688 N N . LEU A 1 87 ? 19.848 10.598 -23.660 1.00 93.75 87 LEU A N 1
ATOM 689 C CA . LEU A 1 87 ? 20.331 9.429 -24.388 1.00 93.75 87 LEU A CA 1
ATOM 690 C C . LEU A 1 87 ? 19.443 9.110 -25.598 1.00 93.75 87 LEU A C 1
ATOM 692 O O . LEU A 1 87 ? 19.950 8.957 -26.705 1.00 93.75 87 LEU A O 1
ATOM 696 N N . VAL A 1 88 ? 18.118 9.093 -25.420 1.00 94.81 88 VAL A N 1
ATOM 697 C CA . VAL A 1 88 ? 17.167 8.857 -26.519 1.00 94.81 88 VAL A CA 1
ATOM 698 C C . VAL A 1 88 ? 17.325 9.916 -27.611 1.00 94.81 88 VAL A C 1
ATOM 700 O O . VAL A 1 88 ? 17.412 9.579 -28.789 1.00 94.81 88 VAL A O 1
ATOM 703 N N . ARG A 1 89 ? 17.445 11.199 -27.245 1.00 93.69 89 ARG A N 1
ATOM 704 C CA . ARG A 1 89 ? 17.699 12.272 -28.221 1.00 93.69 89 ARG A CA 1
ATOM 705 C C . ARG A 1 89 ? 19.030 12.092 -28.951 1.00 93.69 89 ARG A C 1
ATOM 707 O O . ARG A 1 89 ? 19.087 12.327 -30.155 1.00 93.69 89 ARG A O 1
ATOM 714 N N . ALA A 1 90 ? 20.087 11.689 -28.250 1.00 93.75 90 ALA A N 1
ATOM 715 C CA . ALA A 1 90 ? 21.391 11.434 -28.854 1.00 93.75 90 ALA A CA 1
ATOM 716 C C . ALA A 1 90 ? 21.332 10.264 -29.848 1.00 93.75 90 ALA A C 1
ATOM 718 O O . ALA A 1 90 ? 21.822 10.397 -30.967 1.00 93.75 90 ALA A O 1
ATOM 719 N N . LEU A 1 91 ? 20.657 9.170 -29.486 1.00 94.25 91 LEU A N 1
ATOM 720 C CA . LEU A 1 91 ? 20.446 8.016 -30.361 1.00 94.25 91 LEU A CA 1
ATOM 721 C C . LEU A 1 91 ? 19.634 8.377 -31.610 1.00 94.25 91 LEU A C 1
ATOM 723 O O . LEU A 1 91 ? 20.002 7.978 -32.712 1.00 94.25 91 LEU A O 1
ATOM 727 N N . VAL A 1 92 ? 18.574 9.181 -31.473 1.00 95.81 92 VAL A N 1
ATOM 728 C CA . VAL A 1 92 ? 17.790 9.665 -32.625 1.00 95.81 92 VAL A CA 1
ATOM 729 C C . VAL A 1 92 ? 18.653 10.519 -33.557 1.00 95.81 92 VAL A C 1
ATOM 731 O O . VAL A 1 92 ? 18.631 10.311 -34.769 1.00 95.81 92 VAL A O 1
ATOM 734 N N . ARG A 1 93 ? 19.460 11.439 -33.010 1.00 94.69 93 ARG A N 1
ATOM 735 C CA . ARG A 1 93 ? 20.395 12.251 -33.810 1.00 94.69 93 ARG A CA 1
ATOM 736 C C . ARG A 1 93 ? 21.437 11.389 -34.517 1.00 94.69 93 ARG A C 1
ATOM 738 O O . ARG A 1 93 ? 21.744 11.651 -35.676 1.00 94.69 93 ARG A O 1
ATOM 745 N N . LEU A 1 94 ? 21.972 10.376 -33.837 1.00 95.44 94 LEU A N 1
ATOM 746 C CA . LEU A 1 94 ? 22.943 9.447 -34.411 1.00 95.44 94 LEU A CA 1
ATOM 747 C C . LEU A 1 94 ? 22.328 8.656 -35.569 1.00 95.44 94 LEU A C 1
ATOM 749 O O . LEU A 1 94 ? 22.918 8.594 -36.643 1.00 95.44 94 LEU A O 1
ATOM 753 N N . ARG A 1 95 ? 21.119 8.117 -35.377 1.00 96.00 95 ARG A N 1
ATOM 754 C CA . ARG A 1 95 ? 20.390 7.389 -36.420 1.00 96.00 95 ARG A CA 1
ATOM 755 C C . ARG A 1 95 ? 20.107 8.272 -37.633 1.00 96.00 95 ARG A C 1
ATOM 757 O O . ARG A 1 95 ? 20.309 7.825 -38.754 1.00 96.00 95 ARG A O 1
ATOM 764 N N . LEU A 1 96 ? 19.681 9.518 -37.417 1.00 95.25 96 LEU A N 1
ATOM 765 C CA . LEU A 1 96 ? 19.434 10.459 -38.510 1.00 95.25 96 LEU A CA 1
ATOM 766 C C . LEU A 1 96 ? 20.716 10.753 -39.298 1.00 95.25 96 LEU A C 1
ATOM 768 O O . LEU A 1 96 ? 20.700 10.714 -40.521 1.00 95.25 96 LEU A O 1
ATOM 772 N N . ARG A 1 97 ? 21.839 10.993 -38.608 1.00 95.50 97 ARG A N 1
ATOM 773 C CA . ARG A 1 97 ? 23.139 11.197 -39.265 1.00 95.50 97 ARG A CA 1
ATOM 774 C C . ARG A 1 97 ? 23.568 9.980 -40.079 1.00 95.50 97 ARG A C 1
ATOM 776 O O . ARG A 1 97 ? 24.039 10.153 -41.193 1.00 95.50 97 ARG A O 1
ATOM 783 N N . LEU A 1 98 ? 23.389 8.774 -39.542 1.00 95.75 98 LEU A N 1
ATOM 784 C CA . LEU A 1 98 ? 23.733 7.541 -40.247 1.00 95.75 98 LEU A CA 1
ATOM 785 C C . LEU A 1 98 ? 22.922 7.383 -41.540 1.00 95.75 98 LEU A C 1
ATOM 787 O O . LEU A 1 98 ? 23.500 7.051 -42.568 1.00 95.75 98 LEU A O 1
ATOM 791 N N . LEU A 1 99 ? 21.613 7.662 -41.496 1.00 94.31 99 LEU A N 1
ATOM 792 C CA . LEU A 1 99 ? 20.751 7.621 -42.682 1.00 94.31 99 LEU A CA 1
ATOM 793 C C . LEU A 1 99 ? 21.208 8.622 -43.747 1.00 94.31 99 LEU A C 1
ATOM 795 O O . LEU A 1 99 ? 21.376 8.235 -44.893 1.00 94.31 99 LEU A O 1
ATOM 799 N N . LEU A 1 100 ? 21.519 9.862 -43.356 1.00 93.44 100 LEU A N 1
ATOM 800 C CA . LEU A 1 100 ? 22.018 10.869 -44.299 1.00 93.44 100 LEU A CA 1
ATOM 801 C C . LEU A 1 100 ? 23.341 10.456 -44.958 1.00 93.44 100 LEU A C 1
ATOM 803 O O . LEU A 1 100 ? 23.544 10.710 -46.141 1.00 93.44 100 LEU A O 1
ATOM 807 N N . VAL A 1 101 ? 24.247 9.824 -44.205 1.00 94.69 101 VAL A N 1
ATOM 808 C CA . VAL A 1 101 ? 25.516 9.318 -44.753 1.00 94.69 101 VAL A CA 1
ATOM 809 C C . VAL A 1 101 ? 25.273 8.162 -45.725 1.00 94.69 101 VAL A C 1
ATOM 811 O O . VAL A 1 101 ? 25.906 8.120 -46.774 1.00 94.69 101 VAL A O 1
ATOM 814 N N . LEU A 1 102 ? 24.353 7.249 -45.403 1.00 93.75 102 LEU A N 1
ATOM 815 C CA . LEU A 1 102 ? 23.944 6.166 -46.302 1.00 93.75 102 LEU A CA 1
ATOM 816 C C . LEU A 1 102 ? 23.331 6.707 -47.596 1.00 93.75 102 LEU A C 1
ATOM 818 O O . LEU A 1 102 ? 23.722 6.258 -48.668 1.00 93.75 102 LEU A O 1
ATOM 822 N N . ASP A 1 103 ? 22.434 7.690 -47.500 1.00 92.94 103 ASP A N 1
ATOM 823 C CA . ASP A 1 103 ? 21.802 8.322 -48.662 1.00 92.94 103 ASP A CA 1
ATOM 824 C C . ASP A 1 103 ? 22.848 9.001 -49.561 1.00 92.94 103 ASP A C 1
ATOM 826 O O . ASP A 1 103 ? 22.844 8.801 -50.774 1.00 92.94 103 ASP A O 1
ATOM 830 N N . LEU A 1 104 ? 23.795 9.746 -48.974 1.00 91.94 104 LEU A N 1
ATOM 831 C CA . LEU A 1 104 ? 24.910 10.366 -49.703 1.00 91.94 104 LEU A CA 1
ATOM 832 C C . LEU A 1 104 ? 25.805 9.331 -50.391 1.00 91.94 104 LEU A C 1
ATOM 834 O O . LEU A 1 104 ? 26.196 9.524 -51.538 1.00 91.94 104 LEU A O 1
ATOM 838 N N . LEU A 1 105 ? 26.119 8.228 -49.712 1.00 92.44 105 LEU A N 1
ATOM 839 C CA . LEU A 1 105 ? 26.950 7.165 -50.271 1.00 92.44 105 LEU A CA 1
ATOM 840 C C . LEU A 1 105 ? 26.237 6.444 -51.423 1.00 92.44 105 LEU A C 1
ATOM 842 O O . LEU A 1 105 ? 26.870 6.120 -52.424 1.00 92.44 105 LEU A O 1
ATOM 846 N N . LEU A 1 106 ? 24.920 6.250 -51.312 1.00 91.06 106 LEU A N 1
ATOM 847 C CA . LEU A 1 106 ? 24.088 5.675 -52.367 1.00 91.06 106 LEU A CA 1
ATOM 848 C C . LEU A 1 106 ? 23.993 6.602 -53.587 1.00 91.06 106 LEU A C 1
ATOM 850 O O . LEU A 1 106 ? 24.077 6.124 -54.712 1.00 91.06 106 LEU A O 1
ATOM 854 N N . LEU A 1 107 ? 23.880 7.917 -53.372 1.00 89.38 107 LEU A N 1
ATOM 855 C CA . LEU A 1 107 ? 23.932 8.932 -54.431 1.00 89.38 107 LEU A CA 1
ATOM 856 C C . LEU A 1 107 ? 25.269 8.908 -55.177 1.00 89.38 107 LEU A C 1
ATOM 858 O O . LEU A 1 107 ? 25.262 8.921 -56.403 1.00 89.38 107 LEU A O 1
ATOM 862 N N . SER A 1 108 ? 26.395 8.823 -54.464 1.00 86.81 108 SER A N 1
ATOM 863 C CA . SER A 1 108 ? 27.715 8.691 -55.096 1.00 86.81 108 SER A CA 1
ATOM 864 C C . SER A 1 108 ? 27.819 7.418 -55.936 1.00 86.81 108 SER A C 1
ATOM 866 O O . SER A 1 108 ? 28.306 7.464 -57.057 1.00 86.81 108 SER A O 1
ATOM 868 N N . LEU A 1 109 ? 27.301 6.295 -55.430 1.00 83.88 109 LEU A N 1
ATOM 869 C CA . LEU A 1 109 ? 27.311 5.010 -56.137 1.00 83.88 109 LEU A CA 1
ATOM 870 C C . LEU A 1 109 ? 26.376 5.005 -57.359 1.00 83.88 109 LEU A C 1
ATOM 872 O O . LEU A 1 109 ? 26.661 4.342 -58.350 1.00 83.88 109 LEU A O 1
ATOM 876 N N . LEU A 1 110 ? 25.276 5.762 -57.300 1.00 81.25 110 LEU A N 1
ATOM 877 C CA . LEU A 1 110 ? 24.346 5.951 -58.414 1.00 81.25 110 LEU A CA 1
ATOM 878 C C . LEU A 1 110 ? 24.921 6.882 -59.493 1.00 81.25 110 LEU A C 1
ATOM 880 O O . LEU A 1 110 ? 24.631 6.696 -60.668 1.00 81.25 110 LEU A O 1
ATOM 884 N N . LEU A 1 111 ? 25.735 7.870 -59.109 1.00 74.62 111 LEU A N 1
ATOM 885 C CA . LEU A 1 111 ? 26.419 8.762 -60.051 1.00 74.62 111 LEU A CA 1
ATOM 886 C C . LEU A 1 111 ? 27.604 8.085 -60.764 1.00 74.62 111 LEU A C 1
ATOM 888 O O . LEU A 1 111 ? 28.038 8.567 -61.804 1.00 74.62 111 LEU A O 1
ATOM 892 N N . GLU A 1 112 ? 28.108 6.975 -60.218 1.00 71.56 112 GLU A N 1
ATOM 893 C CA . GLU A 1 112 ? 29.204 6.167 -60.772 1.00 71.56 112 GLU A CA 1
ATOM 894 C C . GLU A 1 112 ? 28.731 5.162 -61.847 1.00 71.56 112 GLU A C 1
ATOM 896 O O . GLU A 1 112 ? 29.498 4.299 -62.275 1.00 71.56 112 GLU A O 1
ATOM 901 N N . THR A 1 113 ? 27.474 5.214 -62.307 1.00 58.34 113 THR A N 1
ATOM 902 C CA . THR A 1 113 ? 27.089 4.449 -63.504 1.00 58.34 113 THR A CA 1
ATOM 903 C C . THR A 1 113 ? 27.626 5.162 -64.746 1.00 58.34 113 THR A C 1
ATOM 905 O O . THR A 1 113 ? 27.273 6.326 -64.960 1.00 58.34 113 THR A O 1
ATOM 908 N N . PRO A 1 114 ? 28.466 4.507 -65.566 1.00 58.59 114 PRO A N 1
ATOM 909 C CA . PRO A 1 114 ? 29.093 5.147 -66.713 1.00 58.59 114 PRO A CA 1
ATOM 910 C C . PRO A 1 114 ? 28.032 5.568 -67.741 1.00 58.59 114 PRO A C 1
ATOM 912 O O . PRO A 1 114 ? 27.058 4.837 -67.944 1.00 58.59 114 PRO A O 1
ATOM 915 N N . PRO A 1 115 ? 28.202 6.715 -68.420 1.00 48.19 115 PRO A N 1
ATOM 916 C CA . PRO A 1 115 ? 27.408 7.007 -69.599 1.00 48.19 115 PRO A CA 1
ATOM 917 C C . PRO A 1 115 ? 27.804 6.017 -70.703 1.00 48.19 115 PRO A C 1
ATOM 919 O O . PRO A 1 115 ? 28.925 6.044 -71.207 1.00 48.19 115 PRO A O 1
ATOM 922 N N . GLU A 1 116 ? 26.880 5.133 -71.073 1.00 50.84 116 GLU A N 1
ATOM 923 C CA . GLU A 1 116 ? 26.902 4.467 -72.375 1.00 50.84 116 GLU A CA 1
ATOM 924 C C . GLU A 1 116 ? 26.737 5.561 -73.441 1.00 50.84 116 GLU A C 1
ATOM 926 O O . GLU A 1 116 ? 25.630 6.036 -73.701 1.00 50.84 116 GLU A O 1
ATOM 931 N N . GLU A 1 117 ? 27.850 6.026 -74.013 1.00 42.25 117 GLU A N 1
ATOM 932 C CA . GLU A 1 117 ? 27.810 6.880 -75.196 1.00 42.25 117 GLU A CA 1
ATOM 933 C C . GLU A 1 117 ? 27.442 6.038 -76.422 1.00 42.25 117 GLU A C 1
ATOM 935 O O . GLU A 1 117 ? 28.242 5.282 -76.977 1.00 42.25 117 GLU A O 1
ATOM 940 N N . GLU A 1 118 ? 26.199 6.206 -76.865 1.00 46.22 118 GLU A N 1
ATOM 941 C CA . GLU A 1 118 ? 25.760 5.856 -78.208 1.00 46.22 118 GLU A CA 1
ATOM 942 C C . GLU A 1 118 ? 26.560 6.659 -79.251 1.00 46.22 118 GLU A C 1
ATOM 944 O O . GLU A 1 118 ? 26.485 7.887 -79.304 1.00 46.22 118 GLU A O 1
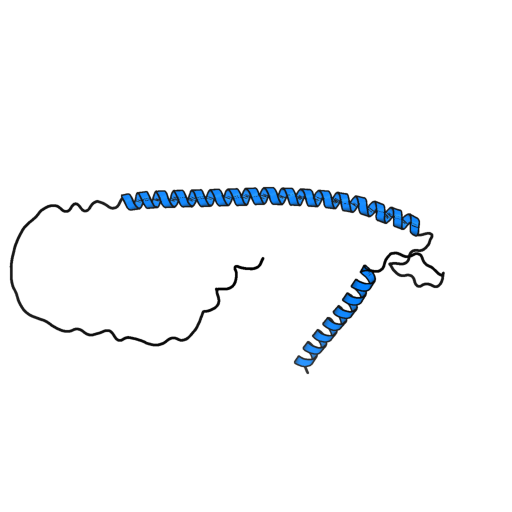ATOM 949 N N . GLY A 1 119 ? 27.293 5.974 -80.137 1.00 34.22 119 GLY A N 1
ATOM 950 C CA . GLY A 1 119 ? 28.049 6.657 -81.188 1.00 34.22 119 GLY A CA 1
ATOM 951 C C . GLY A 1 119 ? 28.627 5.783 -82.306 1.00 34.22 119 GLY A C 1
ATOM 952 O O . GLY A 1 119 ? 29.779 5.378 -82.253 1.00 34.22 119 GLY A O 1
ATOM 953 N N . CYS A 1 120 ? 27.865 5.674 -83.402 1.00 30.91 120 CYS A N 1
ATOM 954 C CA . CYS A 1 120 ? 28.334 5.571 -84.798 1.00 30.91 120 CYS A CA 1
ATOM 955 C C . CYS A 1 120 ? 28.822 4.210 -85.352 1.00 30.91 120 CYS A C 1
ATOM 957 O O . CYS A 1 120 ? 29.937 3.758 -85.113 1.00 30.91 120 CYS A O 1
ATOM 959 N N . GLY A 1 121 ? 28.035 3.633 -86.275 1.00 30.36 121 GLY A N 1
ATOM 960 C CA . GLY A 1 121 ? 28.539 2.597 -87.182 1.00 30.36 121 GLY A CA 1
ATOM 961 C C . GLY A 1 121 ? 27.485 1.873 -88.017 1.00 30.36 121 GLY A C 1
ATOM 962 O O . GLY A 1 121 ? 27.227 0.694 -87.804 1.00 30.36 121 GLY A O 1
ATOM 963 N N . ARG A 1 122 ? 26.908 2.538 -89.029 1.00 40.16 122 ARG A N 1
ATOM 964 C CA . ARG A 1 122 ? 26.214 1.841 -90.130 1.00 40.16 122 ARG A CA 1
ATOM 965 C C . ARG A 1 122 ? 27.156 0.803 -90.752 1.00 40.16 122 ARG A C 1
ATOM 967 O O . ARG A 1 122 ? 28.074 1.198 -91.465 1.00 40.16 122 ARG A O 1
ATOM 974 N N . LYS A 1 123 ? 26.848 -0.490 -90.636 1.00 36.91 123 LYS A N 1
ATOM 975 C CA . LYS A 1 123 ? 27.144 -1.475 -91.689 1.00 36.91 123 LYS A CA 1
ATOM 976 C C . LYS A 1 123 ? 25.967 -2.430 -91.854 1.00 36.91 123 LYS A C 1
ATOM 978 O O . LYS A 1 123 ? 25.724 -3.309 -91.038 1.00 36.91 123 LYS A O 1
ATOM 983 N N . LYS A 1 124 ? 25.241 -2.214 -92.953 1.00 39.34 124 LYS A N 1
ATOM 984 C CA . LYS A 1 124 ? 24.405 -3.217 -93.609 1.00 39.34 124 LYS A CA 1
ATOM 985 C C . LYS A 1 124 ? 25.289 -4.411 -93.963 1.00 39.34 124 LYS A C 1
ATOM 987 O O . LYS A 1 124 ? 26.250 -4.213 -94.698 1.00 39.34 124 LYS A O 1
ATOM 992 N N . LEU A 1 125 ? 24.906 -5.612 -93.554 1.00 38.28 125 LEU A N 1
ATOM 993 C CA . LEU A 1 125 ? 25.108 -6.817 -94.352 1.00 38.28 125 LEU A CA 1
ATOM 994 C C . LEU A 1 125 ? 23.858 -7.678 -94.196 1.00 38.28 125 LEU A C 1
ATOM 996 O O . LEU A 1 125 ? 23.558 -8.196 -93.126 1.00 38.28 125 LEU A O 1
ATOM 1000 N N . ALA A 1 126 ? 23.102 -7.735 -95.285 1.00 35.09 126 ALA A N 1
ATOM 1001 C CA . ALA A 1 126 ? 22.074 -8.728 -95.504 1.00 35.09 126 ALA A CA 1
ATOM 1002 C C . ALA A 1 126 ? 22.755 -10.077 -95.768 1.00 35.09 126 ALA A C 1
ATOM 1004 O O . ALA A 1 126 ? 23.678 -10.137 -96.579 1.00 35.09 126 ALA A O 1
ATOM 1005 N N . ALA A 1 127 ? 22.283 -11.136 -95.118 1.00 37.19 127 ALA A N 1
ATOM 1006 C CA . ALA A 1 127 ? 22.399 -12.498 -95.620 1.00 37.19 127 ALA A CA 1
ATOM 1007 C C . ALA A 1 127 ? 21.271 -13.342 -95.015 1.00 37.19 127 ALA A C 1
ATOM 1009 O O . ALA A 1 127 ? 21.228 -13.657 -93.830 1.00 37.19 127 ALA A O 1
ATOM 1010 N N . GLU A 1 128 ? 20.325 -13.600 -95.895 1.00 31.98 128 GLU A N 1
ATOM 1011 C CA . GLU A 1 128 ? 19.160 -14.465 -95.861 1.00 31.98 128 GLU A CA 1
ATOM 1012 C C . GLU A 1 128 ? 19.521 -15.948 -95.654 1.00 31.98 128 GLU A C 1
ATOM 1014 O O . GLU A 1 128 ? 20.400 -16.463 -96.337 1.00 31.98 128 GLU A O 1
ATOM 1019 N N . ALA A 1 129 ? 18.825 -16.633 -94.739 1.00 32.97 129 ALA A N 1
ATOM 1020 C CA . ALA A 1 129 ? 18.529 -18.076 -94.776 1.00 32.97 129 ALA A CA 1
ATOM 1021 C C . ALA A 1 129 ? 17.547 -18.395 -93.626 1.00 32.97 129 ALA A C 1
ATOM 1023 O O . ALA A 1 129 ? 17.917 -18.414 -92.460 1.00 32.97 129 ALA A O 1
ATOM 1024 N N . GLN A 1 130 ? 16.244 -18.360 -93.900 1.00 32.44 130 GLN A N 1
ATOM 1025 C CA . GLN A 1 130 ? 15.411 -19.546 -94.138 1.00 32.44 130 GLN A CA 1
ATOM 1026 C C . GLN A 1 130 ? 15.002 -20.330 -92.873 1.00 32.44 130 GLN A C 1
ATOM 1028 O O . GLN A 1 130 ? 15.802 -20.987 -92.222 1.00 32.44 130 GLN A O 1
ATOM 1033 N N . ASN A 1 131 ? 13.679 -20.346 -92.673 1.00 32.34 131 ASN A N 1
ATOM 1034 C CA . ASN A 1 131 ? 12.869 -21.490 -92.246 1.00 32.34 131 ASN A CA 1
ATOM 1035 C C . ASN A 1 131 ? 13.003 -21.999 -90.800 1.00 32.34 131 ASN A C 1
ATOM 1037 O O . ASN A 1 131 ? 13.754 -22.924 -90.514 1.00 32.34 131 ASN A O 1
ATOM 1041 N N . SER A 1 132 ? 12.120 -21.524 -89.915 1.00 33.88 132 SER A N 1
ATOM 1042 C CA . SER A 1 132 ? 11.050 -22.355 -89.316 1.00 33.88 132 SER A CA 1
ATOM 1043 C C . SER A 1 132 ? 10.350 -21.625 -88.158 1.00 33.88 132 SER A C 1
ATOM 1045 O O . SER A 1 132 ? 10.952 -21.187 -87.188 1.00 33.88 132 SER A O 1
ATOM 1047 N N . SER A 1 133 ? 9.034 -21.489 -88.270 1.00 32.94 133 SER A N 1
ATOM 1048 C CA . SER A 1 133 ? 8.100 -21.412 -87.135 1.00 32.94 133 SER A CA 1
ATOM 1049 C C . SER A 1 133 ? 7.328 -22.742 -87.107 1.00 32.94 133 SER A C 1
ATOM 1051 O O . SER A 1 133 ? 7.421 -23.470 -88.101 1.00 32.94 133 SER A O 1
ATOM 1053 N N . PRO A 1 134 ? 6.482 -23.059 -86.107 1.00 46.91 134 PRO A N 1
ATOM 1054 C CA . PRO A 1 134 ? 6.183 -22.384 -84.831 1.00 46.91 134 PRO A CA 1
ATOM 1055 C C . PRO A 1 134 ? 6.187 -23.374 -83.633 1.00 46.91 134 PRO A C 1
ATOM 1057 O O . PRO A 1 134 ? 6.265 -24.575 -83.842 1.00 46.91 134 PRO A O 1
ATOM 1060 N N . SER A 1 135 ? 6.020 -22.911 -82.384 1.00 31.00 135 SER A N 1
ATOM 1061 C CA . SER A 1 135 ? 5.040 -23.496 -81.432 1.00 31.00 135 SER A CA 1
ATOM 1062 C C . SER A 1 135 ? 5.114 -22.817 -80.057 1.00 31.00 135 SER A C 1
ATOM 1064 O O . SER A 1 135 ? 6.097 -22.952 -79.334 1.00 31.00 135 SER A O 1
ATOM 1066 N N . TYR A 1 136 ? 4.029 -22.150 -79.657 1.00 37.22 136 TYR A N 1
ATOM 1067 C CA . TYR A 1 136 ? 3.719 -21.879 -78.246 1.00 37.22 136 TYR A CA 1
ATOM 1068 C C . TYR A 1 136 ? 3.238 -23.176 -77.559 1.00 37.22 136 TYR A C 1
ATOM 1070 O O . TYR A 1 136 ? 2.805 -24.102 -78.252 1.00 37.22 136 TYR A O 1
ATOM 1078 N N . PRO A 1 137 ? 3.284 -23.268 -76.217 1.00 47.50 137 PRO A N 1
ATOM 1079 C CA . PRO A 1 137 ? 2.054 -23.045 -75.440 1.00 47.50 137 PRO A CA 1
ATOM 1080 C C . PRO A 1 137 ? 2.313 -22.233 -74.150 1.00 47.50 137 PRO A C 1
ATOM 1082 O O . PRO A 1 137 ? 3.343 -22.363 -73.504 1.00 47.50 137 PRO A O 1
ATOM 1085 N N . ARG A 1 138 ? 1.490 -21.227 -73.835 1.00 34.25 138 ARG A N 1
ATOM 1086 C CA . ARG A 1 138 ? 0.199 -21.308 -73.114 1.00 34.25 138 ARG A CA 1
ATOM 1087 C C . ARG A 1 138 ? 0.383 -21.618 -71.615 1.00 34.25 138 ARG A C 1
ATOM 1089 O O . ARG A 1 138 ? 0.532 -22.769 -71.220 1.00 34.25 138 ARG A O 1
ATOM 1096 N N . TYR A 1 139 ? 0.312 -20.567 -70.795 1.00 38.38 139 TYR A N 1
ATOM 1097 C CA . TYR A 1 139 ? 0.013 -20.662 -69.363 1.00 38.38 139 TYR A CA 1
ATOM 1098 C C . TYR A 1 139 ? -1.331 -21.373 -69.140 1.00 38.38 139 TYR A C 1
ATOM 1100 O O . TYR A 1 139 ? -2.248 -21.192 -69.949 1.00 38.38 139 TYR A O 1
ATOM 1108 N N . PRO A 1 140 ? -1.500 -22.067 -68.005 1.00 47.69 140 PRO A N 1
ATOM 1109 C CA . PRO A 1 140 ? -2.798 -22.124 -67.362 1.00 47.69 140 PRO A CA 1
ATOM 1110 C C . PRO A 1 140 ? -2.787 -2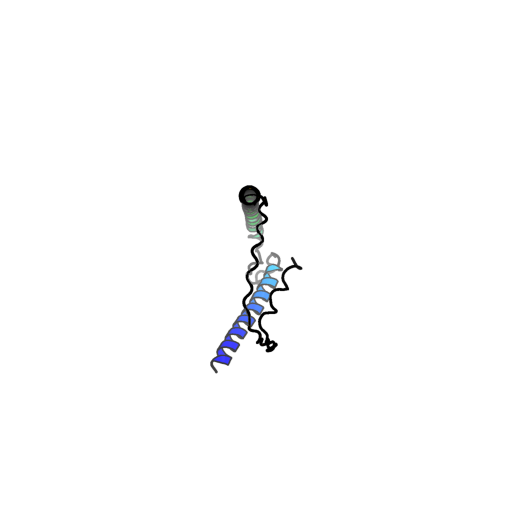1.491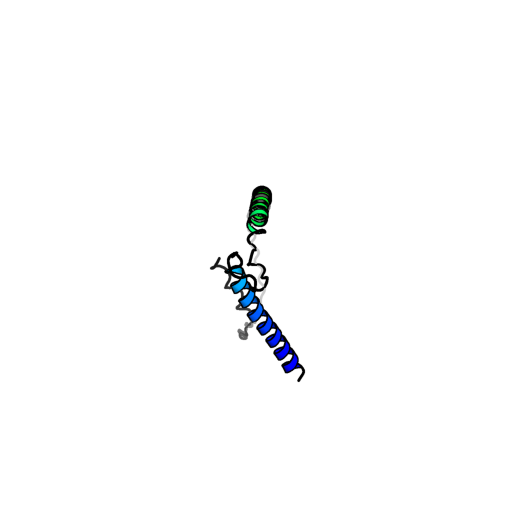 -65.968 1.00 47.69 140 PRO A C 1
ATOM 1112 O O . PRO A 1 140 ? -1.920 -21.714 -65.125 1.00 47.69 140 PRO A O 1
ATOM 1115 N N . GLU A 1 141 ? -3.827 -20.691 -65.797 1.00 38.00 141 GLU A N 1
ATOM 1116 C CA . GLU A 1 141 ? -4.354 -20.064 -64.603 1.00 38.00 141 GLU A CA 1
ATOM 1117 C C . GLU A 1 141 ? -4.738 -21.036 -63.472 1.00 38.00 141 GLU A C 1
ATOM 1119 O O . GLU A 1 141 ? -5.245 -22.134 -63.688 1.00 38.00 141 GLU A O 1
ATOM 1124 N N . THR A 1 142 ? -4.677 -20.479 -62.260 1.00 46.50 142 THR A N 1
ATOM 1125 C CA . THR A 1 142 ? -5.560 -20.714 -61.101 1.00 46.50 142 THR A CA 1
ATOM 1126 C C . THR A 1 142 ? -5.498 -22.045 -60.345 1.00 46.50 142 THR A C 1
ATOM 1128 O O . THR A 1 142 ? -6.043 -23.064 -60.753 1.00 46.50 142 THR A O 1
ATOM 1131 N N . ALA A 1 143 ? -5.041 -21.955 -59.091 1.00 36.16 143 ALA A N 1
ATOM 1132 C CA . ALA A 1 143 ? -5.561 -22.770 -57.997 1.00 36.16 143 ALA A CA 1
ATOM 1133 C C . ALA A 1 143 ? -5.592 -21.960 -56.683 1.00 36.16 143 ALA A C 1
ATOM 1135 O O . ALA A 1 143 ? -4.604 -21.825 -55.975 1.00 36.16 143 ALA A O 1
ATOM 1136 N N . LYS A 1 144 ? -6.769 -21.376 -56.432 1.00 39.16 144 LYS A N 1
ATOM 1137 C CA . LYS A 1 144 ? -7.518 -21.312 -55.163 1.00 39.16 144 LYS A CA 1
ATOM 1138 C C . LYS A 1 144 ? -6.758 -21.122 -53.832 1.00 39.16 144 LYS A C 1
ATOM 1140 O O . LYS A 1 144 ? -6.153 -22.035 -53.286 1.00 39.16 144 LYS A O 1
ATOM 1145 N N . LEU A 1 145 ? -7.005 -19.935 -53.270 1.00 39.62 145 LEU A N 1
ATOM 1146 C CA . LEU A 1 145 ? -7.285 -19.598 -51.866 1.00 39.62 145 LEU A CA 1
ATOM 1147 C C . LEU A 1 145 ? -7.464 -20.752 -50.852 1.00 39.62 145 LEU A C 1
ATOM 1149 O O . LEU A 1 145 ? -8.352 -21.591 -50.997 1.00 39.62 145 LEU A O 1
ATOM 1153 N N . GLY A 1 146 ? -6.759 -20.617 -49.723 1.00 34.78 146 GLY A N 1
ATOM 1154 C CA . GLY A 1 146 ? -7.092 -21.169 -48.405 1.00 34.78 146 GLY A CA 1
ATOM 1155 C C . GLY A 1 146 ? -6.272 -20.459 -47.307 1.00 34.78 146 GLY A C 1
ATOM 1156 O O . GLY A 1 146 ? -5.140 -20.071 -47.585 1.00 34.78 146 GLY A O 1
ATOM 1157 N N . PRO A 1 147 ? -6.824 -20.185 -46.109 1.00 45.75 147 PRO A N 1
ATOM 1158 C CA . PRO A 1 147 ? -6.552 -18.941 -45.392 1.00 45.75 147 PRO A CA 1
ATOM 1159 C C . PRO A 1 147 ? -5.536 -19.103 -44.256 1.00 45.75 147 PRO A C 1
ATOM 1161 O O . PRO A 1 147 ? -5.720 -19.916 -43.355 1.00 45.75 147 PRO A O 1
ATOM 1164 N N . ALA A 1 148 ? -4.509 -18.257 -44.227 1.00 40.38 148 ALA A N 1
ATOM 1165 C CA . ALA A 1 148 ? -3.717 -18.030 -43.024 1.00 40.38 148 ALA A CA 1
ATOM 1166 C C . ALA A 1 148 ? -3.181 -16.596 -43.029 1.00 40.38 148 ALA A C 1
ATOM 1168 O O . ALA A 1 148 ? -2.455 -16.203 -43.936 1.00 40.38 148 ALA A O 1
ATOM 1169 N N . GLY A 1 149 ? -3.538 -15.821 -42.002 1.00 38.06 149 GLY A N 1
ATOM 1170 C CA . GLY A 1 149 ? -2.785 -14.614 -41.655 1.00 38.06 149 GLY A CA 1
ATOM 1171 C C . GLY A 1 149 ? -3.534 -13.285 -41.653 1.00 38.06 149 GLY A C 1
ATOM 1172 O O . GLY A 1 149 ? -2.890 -12.244 -41.722 1.00 38.06 149 GLY A O 1
ATOM 1173 N N . SER A 1 150 ? -4.860 -13.253 -41.514 1.00 46.16 150 SER A N 1
ATOM 1174 C CA . SER A 1 150 ? -5.535 -12.035 -41.045 1.00 46.16 150 SER A CA 1
ATOM 1175 C C . SER A 1 150 ? -5.376 -11.912 -39.526 1.00 46.16 150 SER A C 1
ATOM 1177 O O . SER A 1 150 ? -6.284 -12.290 -38.791 1.00 46.16 150 SER A O 1
ATOM 1179 N N . LEU A 1 151 ? -4.223 -11.440 -39.033 1.00 49.38 151 LEU A N 1
ATOM 1180 C CA . LEU A 1 151 ? -4.080 -11.095 -37.608 1.00 49.38 151 LEU A CA 1
ATOM 1181 C C . LEU A 1 151 ? -2.934 -10.120 -37.277 1.00 49.38 151 LEU A C 1
ATOM 1183 O O . LEU A 1 151 ? -2.279 -10.271 -36.257 1.00 49.38 151 LEU A O 1
ATOM 1187 N N . LEU A 1 152 ? -2.703 -9.079 -38.083 1.00 45.03 152 LEU A N 1
ATOM 1188 C CA . LEU A 1 152 ? -1.872 -7.936 -3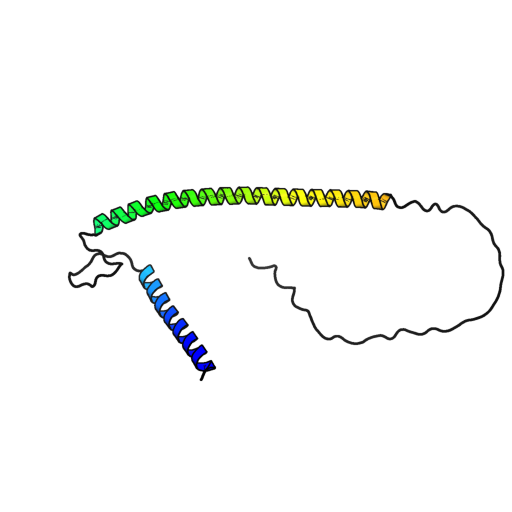7.655 1.00 45.03 152 LEU A CA 1
ATOM 1189 C C . LEU A 1 152 ? -2.411 -6.596 -38.186 1.00 45.03 152 LEU A C 1
ATOM 1191 O O . LEU A 1 152 ? -1.720 -5.822 -38.840 1.00 45.03 152 LEU A O 1
ATOM 1195 N N . LYS A 1 153 ? -3.681 -6.311 -37.888 1.00 46.28 153 LYS A N 1
ATOM 1196 C CA . LYS A 1 153 ? -4.268 -4.966 -38.005 1.00 46.28 153 LYS A CA 1
ATOM 1197 C C . LYS A 1 153 ? -5.219 -4.708 -36.835 1.00 46.28 153 LYS A C 1
ATOM 1199 O O . LYS A 1 153 ? -6.428 -4.692 -37.005 1.00 46.28 153 LYS A O 1
ATOM 1204 N N . ALA A 1 154 ? -4.656 -4.558 -35.638 1.00 47.41 154 ALA A N 1
ATOM 1205 C CA . ALA A 1 154 ? -5.314 -3.925 -34.491 1.00 47.41 154 ALA A CA 1
ATOM 1206 C C . ALA A 1 154 ? -4.294 -3.703 -33.364 1.00 47.41 154 ALA A C 1
ATOM 1208 O O . ALA A 1 154 ? -4.246 -4.466 -32.408 1.00 47.41 154 ALA A O 1
ATOM 1209 N N . SER A 1 155 ? -3.443 -2.684 -33.489 1.00 46.06 155 SER A N 1
ATOM 1210 C CA . SER A 1 155 ? -2.829 -2.050 -32.315 1.00 46.06 155 SER A CA 1
ATOM 1211 C C . SER A 1 155 ? -2.276 -0.684 -32.705 1.00 46.06 155 SER A C 1
ATOM 1213 O O . SER A 1 155 ? -1.086 -0.523 -32.950 1.00 46.06 155 SER A O 1
ATOM 1215 N N . LEU A 1 156 ? -3.182 0.274 -32.891 1.00 49.53 156 LEU A N 1
ATOM 1216 C CA . LEU A 1 156 ? -2.894 1.710 -32.936 1.00 49.53 156 LEU A CA 1
ATOM 1217 C C . LEU A 1 156 ? -4.232 2.448 -32.860 1.00 49.53 156 LEU A C 1
ATOM 1219 O O . LEU A 1 156 ? -4.746 2.927 -33.862 1.00 49.53 156 LEU A O 1
ATOM 1223 N N . LEU A 1 157 ? -4.830 2.413 -31.667 1.00 47.22 157 LEU A N 1
ATOM 1224 C CA . LEU A 1 157 ? -5.788 3.382 -31.122 1.00 47.22 157 LEU A CA 1
ATOM 1225 C C . LEU A 1 157 ? -6.185 2.890 -29.723 1.00 47.22 157 LEU A C 1
ATOM 1227 O O . LEU A 1 157 ? -6.952 1.940 -29.594 1.00 47.22 157 LEU A O 1
ATOM 1231 N N . GLY A 1 158 ? -5.626 3.525 -28.689 1.00 43.56 158 GLY A N 1
ATOM 1232 C CA . GLY A 1 158 ? -6.027 3.318 -27.295 1.00 43.56 158 GLY A CA 1
ATOM 1233 C C . GLY A 1 158 ? -4.878 3.020 -26.334 1.00 43.56 158 GLY A C 1
ATOM 1234 O O . GLY A 1 158 ? -4.789 1.899 -25.849 1.00 43.56 158 GLY A O 1
ATOM 1235 N N . PHE A 1 159 ? -3.991 3.996 -26.120 1.00 42.94 159 PHE A N 1
ATOM 1236 C CA . PHE A 1 159 ? -3.571 4.567 -24.825 1.00 42.94 159 PHE A CA 1
ATOM 1237 C C . PHE A 1 159 ? -2.420 5.554 -25.053 1.00 42.94 159 PHE A C 1
ATOM 1239 O O . PHE A 1 159 ? -1.478 5.204 -25.799 1.00 42.94 159 PHE A O 1
#

Mean predicted aligned error: 17.98 Å

Organism: Ensete ventricosum (NCBI:txid4639)